Protein AF-A0A382BTU9-F1 (afdb_monomer_lite)

Structure (mmCIF, N/CA/C/O backbone):
data_AF-A0A382BTU9-F1
#
_entry.id   AF-A0A382BTU9-F1
#
loop_
_atom_site.group_PDB
_atom_site.id
_atom_site.type_symbol
_atom_site.label_atom_id
_atom_site.label_alt_id
_atom_site.label_comp_id
_atom_site.label_asym_id
_atom_site.label_entity_id
_atom_site.label_seq_id
_atom_site.pdbx_PDB_ins_code
_atom_site.Cartn_x
_atom_site.Cartn_y
_atom_site.Cartn_z
_atom_site.occupancy
_atom_site.B_iso_or_equiv
_atom_site.auth_seq_id
_atom_site.auth_comp_id
_atom_site.auth_asym_id
_atom_site.auth_atom_id
_atom_site.pdbx_PDB_model_num
ATOM 1 N N . MET A 1 1 ? 7.590 15.472 -24.983 1.00 52.94 1 MET A N 1
ATOM 2 C CA . MET A 1 1 ? 7.663 14.622 -23.777 1.00 52.94 1 MET A CA 1
ATOM 3 C C . MET A 1 1 ? 7.239 13.230 -24.181 1.00 52.94 1 MET A C 1
ATOM 5 O O . MET A 1 1 ? 6.174 13.105 -24.774 1.00 52.94 1 MET A O 1
ATOM 9 N N . GLU A 1 2 ? 8.074 12.223 -23.945 1.00 69.38 2 GLU A N 1
ATOM 10 C CA . GLU A 1 2 ? 7.725 10.838 -24.260 1.00 69.38 2 GLU A CA 1
ATOM 11 C C . GLU A 1 2 ? 6.499 10.429 -23.435 1.00 69.38 2 GLU A C 1
ATOM 13 O O . GLU A 1 2 ? 6.506 10.471 -22.209 1.00 69.38 2 GLU A O 1
ATOM 18 N N . TYR A 1 3 ? 5.412 10.072 -24.114 1.00 71.88 3 TYR A N 1
ATOM 19 C CA . TYR A 1 3 ? 4.127 9.697 -23.512 1.00 71.88 3 TYR A CA 1
ATOM 20 C C . TYR A 1 3 ? 4.260 8.613 -22.420 1.00 71.88 3 TYR A C 1
ATOM 22 O O . TYR A 1 3 ? 3.523 8.605 -21.432 1.00 71.88 3 TYR A O 1
ATOM 30 N N . HIS A 1 4 ? 5.270 7.754 -22.552 1.00 76.00 4 HIS A N 1
ATOM 31 C CA . HIS A 1 4 ? 5.625 6.695 -21.610 1.00 76.00 4 HIS A CA 1
ATOM 32 C C . HIS A 1 4 ? 6.025 7.210 -20.221 1.00 76.00 4 HIS A C 1
ATOM 34 O O . HIS A 1 4 ? 5.723 6.556 -19.226 1.00 76.00 4 HIS A O 1
ATOM 40 N N . THR A 1 5 ? 6.631 8.400 -20.124 1.00 74.56 5 THR A N 1
ATOM 41 C CA . THR A 1 5 ? 7.084 8.979 -18.848 1.00 74.56 5 THR A CA 1
ATOM 42 C C . THR A 1 5 ? 5.921 9.287 -17.900 1.00 74.56 5 THR A C 1
ATOM 44 O O . THR A 1 5 ? 6.109 9.291 -16.686 1.00 74.56 5 THR A O 1
ATOM 47 N N . PHE A 1 6 ? 4.719 9.511 -18.440 1.00 84.25 6 PHE A N 1
ATOM 48 C CA . PHE A 1 6 ? 3.512 9.782 -17.658 1.00 84.25 6 PHE A CA 1
ATOM 49 C C . PHE A 1 6 ? 2.535 8.602 -17.656 1.00 84.25 6 PHE A C 1
ATOM 51 O O . PHE A 1 6 ? 2.028 8.225 -16.600 1.00 84.25 6 PHE A O 1
ATOM 58 N N . LEU A 1 7 ? 2.287 7.984 -18.816 1.00 93.12 7 LEU A N 1
ATOM 59 C CA . LEU A 1 7 ? 1.276 6.932 -18.922 1.00 93.12 7 LEU A CA 1
ATOM 60 C C . LEU A 1 7 ? 1.645 5.688 -18.102 1.00 93.12 7 LEU A C 1
ATOM 62 O O . LEU A 1 7 ? 0.773 5.088 -17.473 1.00 93.12 7 LEU A O 1
ATOM 66 N N . PHE A 1 8 ? 2.913 5.277 -18.101 1.00 95.12 8 PHE A N 1
ATOM 67 C CA . PHE A 1 8 ? 3.310 4.024 -17.456 1.00 95.12 8 PHE A CA 1
ATOM 68 C C . PHE A 1 8 ? 3.202 4.081 -15.926 1.00 95.12 8 PHE A C 1
ATOM 70 O O . PHE A 1 8 ? 2.549 3.195 -15.373 1.00 95.12 8 PHE A O 1
ATOM 77 N N . PRO A 1 9 ? 3.692 5.126 -15.226 1.00 94.69 9 PRO A N 1
ATOM 78 C CA . PRO A 1 9 ? 3.424 5.287 -13.796 1.00 94.69 9 PRO A CA 1
ATOM 79 C C . PRO A 1 9 ? 1.928 5.310 -13.460 1.00 94.69 9 PRO A C 1
ATOM 81 O O . PRO A 1 9 ? 1.501 4.668 -12.503 1.00 94.69 9 PRO A O 1
ATOM 84 N N . VAL A 1 10 ? 1.112 6.001 -14.267 1.00 95.69 10 VAL A N 1
ATOM 85 C CA . VAL A 1 10 ? -0.349 6.031 -14.083 1.00 95.69 10 VAL A CA 1
ATOM 86 C C . VAL A 1 10 ? -0.954 4.636 -14.253 1.00 95.69 10 VAL A C 1
ATOM 88 O O . VAL A 1 10 ? -1.796 4.229 -13.458 1.00 95.69 10 VA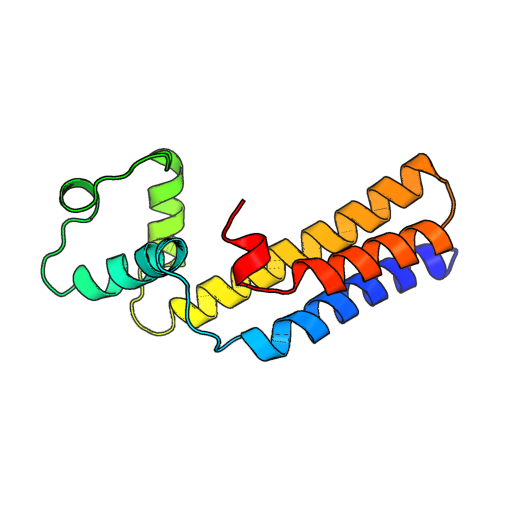L A O 1
ATOM 91 N N . THR A 1 11 ? -0.491 3.868 -15.237 1.00 96.19 11 THR A N 1
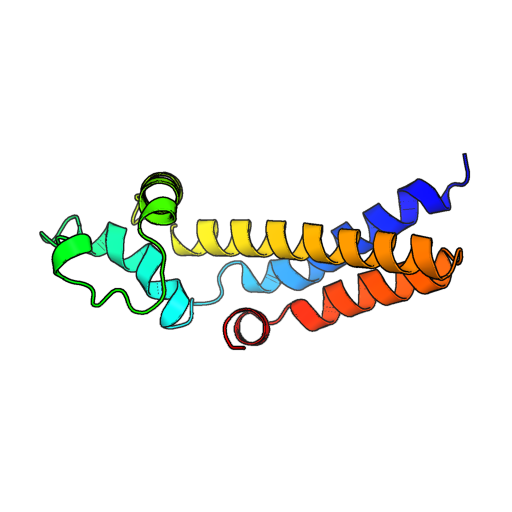ATOM 92 C CA . THR A 1 11 ? -0.935 2.484 -15.460 1.00 96.19 11 THR A CA 1
ATOM 93 C C . THR A 1 11 ? -0.591 1.594 -14.266 1.00 96.19 11 THR A C 1
ATOM 95 O O . THR A 1 11 ? -1.435 0.820 -13.813 1.00 96.19 11 THR A O 1
ATOM 98 N N . VAL A 1 12 ? 0.611 1.741 -13.701 1.00 96.81 12 VAL A N 1
ATOM 99 C CA . VAL A 1 12 ? 1.029 1.031 -12.481 1.00 96.81 12 VAL A CA 1
ATOM 100 C C . VAL A 1 12 ? 0.139 1.410 -11.292 1.00 96.81 12 VAL A C 1
ATOM 102 O O . VAL A 1 12 ? -0.343 0.521 -10.592 1.00 96.81 12 VAL A O 1
ATOM 105 N N . LEU A 1 13 ? -0.155 2.703 -11.097 1.00 95.81 13 LEU A N 1
ATOM 106 C CA . LEU A 1 13 ? -1.059 3.180 -10.039 1.00 95.81 13 LEU A CA 1
ATOM 107 C C . LEU A 1 13 ? -2.463 2.589 -10.164 1.00 95.81 13 LEU A C 1
ATOM 109 O O . LEU A 1 13 ? -3.016 2.097 -9.181 1.00 95.81 13 LEU A O 1
ATOM 113 N N . LEU A 1 14 ? -3.036 2.634 -11.368 1.00 95.75 14 LEU A N 1
ATOM 114 C CA . LEU A 1 14 ? -4.369 2.097 -11.634 1.00 95.75 14 LEU A CA 1
ATOM 115 C C . LEU A 1 14 ? -4.406 0.582 -11.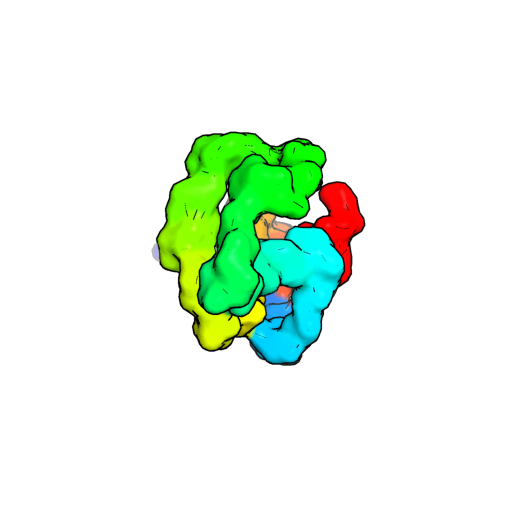438 1.00 95.75 14 LEU A C 1
ATOM 117 O O . LEU A 1 14 ? -5.372 0.073 -10.876 1.00 95.75 14 LEU A O 1
ATOM 121 N N . THR A 1 15 ? -3.342 -0.122 -11.829 1.00 95.44 15 THR A N 1
ATOM 122 C CA . THR A 1 15 ? -3.200 -1.563 -11.585 1.00 95.44 15 THR A CA 1
ATOM 123 C C . THR A 1 15 ? -3.186 -1.852 -10.084 1.00 95.44 15 THR A C 1
ATOM 125 O O . THR A 1 15 ? -3.983 -2.656 -9.610 1.00 95.44 15 THR A O 1
ATOM 128 N N . ALA A 1 16 ? -2.350 -1.148 -9.313 1.00 94.00 16 ALA A N 1
ATOM 129 C CA . ALA A 1 16 ? -2.261 -1.325 -7.863 1.00 94.00 16 ALA A CA 1
ATOM 130 C C . ALA A 1 16 ? -3.599 -1.045 -7.162 1.00 94.00 16 ALA A C 1
ATOM 132 O O . ALA A 1 16 ? -4.015 -1.811 -6.291 1.00 94.00 16 ALA A O 1
ATOM 133 N N . LEU A 1 17 ? -4.302 0.017 -7.567 1.00 94.06 17 LEU A N 1
ATOM 134 C CA . LEU A 1 17 ? -5.624 0.339 -7.038 1.00 94.06 17 LEU A CA 1
ATOM 135 C C . LEU A 1 17 ? -6.649 -0.747 -7.387 1.00 94.06 17 LEU A C 1
ATOM 137 O O . LEU A 1 17 ? -7.346 -1.228 -6.497 1.00 94.06 17 LEU A O 1
ATOM 141 N N . ALA A 1 18 ? -6.725 -1.157 -8.656 1.00 94.44 18 ALA A N 1
ATOM 142 C CA . ALA A 1 18 ? -7.664 -2.175 -9.121 1.00 94.44 18 ALA A CA 1
ATOM 143 C C . ALA A 1 18 ? -7.468 -3.509 -8.390 1.00 94.44 18 ALA A C 1
ATOM 145 O O . ALA A 1 18 ? -8.443 -4.122 -7.961 1.00 94.44 18 ALA A O 1
ATOM 146 N N . CYS A 1 19 ? -6.217 -3.918 -8.180 1.00 91.56 19 CYS A N 1
ATOM 147 C CA . CYS A 1 19 ? -5.894 -5.123 -7.429 1.00 91.56 19 CYS A CA 1
ATOM 148 C C . CYS A 1 19 ? -6.301 -5.005 -5.947 1.00 91.56 19 CYS A C 1
ATOM 150 O O . CYS A 1 19 ? -6.795 -5.971 -5.369 1.00 91.56 19 CYS A O 1
ATOM 152 N N . ARG A 1 20 ? -6.151 -3.830 -5.322 1.00 89.44 20 ARG A N 1
ATOM 153 C CA . ARG A 1 20 ? -6.448 -3.616 -3.891 1.00 89.44 20 ARG A CA 1
ATOM 154 C C . ARG A 1 20 ? -7.924 -3.377 -3.579 1.00 89.44 20 ARG A C 1
ATOM 156 O O . ARG A 1 20 ? -8.362 -3.724 -2.483 1.00 89.44 20 ARG A O 1
ATOM 163 N N . LEU A 1 21 ? -8.692 -2.808 -4.509 1.00 89.75 21 LEU A N 1
ATOM 164 C CA . LEU A 1 21 ? -10.104 -2.454 -4.313 1.00 89.75 21 LEU A CA 1
ATOM 165 C C . LEU A 1 21 ? -10.967 -3.603 -3.745 1.00 89.75 21 LEU A C 1
ATOM 167 O O . LEU A 1 21 ? -11.694 -3.344 -2.778 1.00 89.75 21 LEU A O 1
ATOM 171 N N . PRO A 1 22 ? -10.870 -4.860 -4.230 1.00 89.62 22 PRO A N 1
ATOM 172 C CA . PRO A 1 22 ? -11.605 -5.993 -3.659 1.00 89.62 22 PRO A CA 1
ATOM 173 C C . PRO A 1 22 ? -11.356 -6.221 -2.159 1.00 89.62 22 PRO A C 1
ATOM 175 O O . PRO A 1 22 ? -12.239 -6.702 -1.452 1.00 89.62 22 PRO A O 1
ATOM 178 N N . PHE A 1 23 ? -10.187 -5.828 -1.642 1.00 84.69 23 PHE A N 1
ATOM 179 C CA . PHE A 1 23 ? -9.782 -6.049 -0.250 1.00 84.69 23 PHE A CA 1
ATOM 180 C C . PHE A 1 23 ? -10.133 -4.894 0.699 1.00 84.69 23 PHE A C 1
ATOM 182 O O . PHE A 1 23 ? -9.798 -4.941 1.882 1.00 84.69 23 PHE A O 1
ATOM 189 N N . THR A 1 24 ? -10.845 -3.867 0.225 1.00 82.12 24 THR A N 1
ATOM 190 C CA . THR A 1 24 ? -11.216 -2.689 1.037 1.00 82.12 24 THR A CA 1
ATOM 191 C C . THR A 1 24 ? -12.015 -3.056 2.294 1.00 82.12 24 THR A C 1
ATOM 193 O O . THR A 1 24 ? -11.894 -2.392 3.322 1.00 82.12 24 T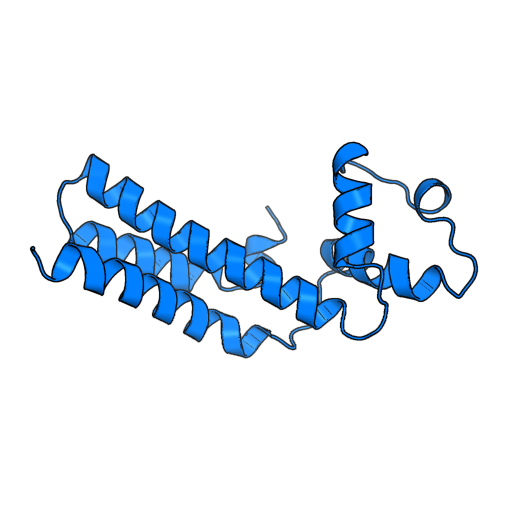HR A O 1
ATOM 196 N N . ASN A 1 25 ? -12.813 -4.127 2.224 1.00 81.38 25 ASN A N 1
ATOM 197 C CA . ASN A 1 25 ? -13.621 -4.630 3.339 1.00 81.38 25 ASN A CA 1
ATOM 198 C C . ASN A 1 25 ? -13.067 -5.928 3.949 1.00 81.38 25 ASN A C 1
ATOM 200 O O . ASN A 1 25 ? -13.748 -6.548 4.763 1.00 81.38 25 ASN A O 1
ATOM 204 N N . PHE A 1 26 ? -11.869 -6.365 3.549 1.00 80.62 26 PHE A N 1
ATOM 205 C CA . PHE A 1 26 ? -11.293 -7.611 4.047 1.00 80.62 26 PHE A CA 1
ATOM 206 C C . PHE A 1 26 ? -10.908 -7.465 5.531 1.00 80.62 26 PHE A C 1
ATOM 208 O O . PHE A 1 26 ? -10.296 -6.441 5.876 1.00 80.62 26 PHE A O 1
ATOM 215 N N . PRO A 1 27 ? -11.228 -8.450 6.398 1.00 74.38 27 PRO A N 1
ATOM 216 C CA . PRO A 1 27 ? -10.867 -8.421 7.817 1.00 74.38 27 PRO A CA 1
ATOM 217 C C . PRO A 1 27 ? -9.373 -8.180 8.009 1.00 74.38 27 PRO A C 1
ATOM 219 O O . PRO A 1 27 ? -8.581 -8.599 7.169 1.00 74.38 27 PRO A O 1
ATOM 222 N N . LEU A 1 28 ? -8.990 -7.474 9.072 1.00 71.81 28 LEU A N 1
ATOM 223 C CA . LEU A 1 28 ? -7.580 -7.322 9.444 1.00 71.81 28 LEU A CA 1
ATOM 224 C C . LEU A 1 28 ? -7.084 -8.609 10.105 1.00 71.81 28 LEU A C 1
ATOM 226 O O . LEU A 1 28 ? -7.859 -9.248 10.815 1.00 71.81 28 LEU A O 1
ATOM 230 N N . ASP A 1 29 ? -5.816 -8.943 9.885 1.00 71.19 29 ASP A N 1
ATOM 231 C CA . ASP A 1 29 ? -5.099 -9.926 10.700 1.00 71.19 29 ASP A CA 1
ATOM 232 C C . ASP A 1 29 ? -4.900 -9.416 12.140 1.00 71.19 29 ASP A C 1
ATOM 234 O O . ASP A 1 29 ? -5.183 -8.253 12.456 1.00 71.19 29 ASP A O 1
ATOM 238 N N . ASP A 1 30 ? -4.398 -10.289 13.009 1.00 66.06 30 ASP A N 1
ATOM 239 C CA . ASP A 1 30 ? -4.225 -10.012 14.433 1.00 66.06 30 ASP A CA 1
ATOM 240 C C . ASP A 1 30 ? -3.296 -8.809 14.691 1.00 66.06 30 ASP A C 1
ATOM 242 O O . ASP A 1 30 ? -3.637 -7.939 15.503 1.00 66.06 30 ASP A O 1
ATOM 246 N N . ASP A 1 31 ? -2.201 -8.682 13.936 1.00 69.19 31 ASP A N 1
ATOM 247 C CA . ASP A 1 31 ? -1.184 -7.635 14.104 1.00 69.19 31 ASP A CA 1
ATOM 248 C C . ASP A 1 31 ? -1.699 -6.245 13.717 1.00 69.19 31 ASP A C 1
ATOM 250 O O . ASP A 1 31 ? -1.391 -5.244 14.370 1.00 69.19 31 ASP A O 1
ATOM 254 N N . PHE A 1 32 ? -2.520 -6.151 12.671 1.00 68.19 32 PHE A N 1
ATOM 255 C CA . PHE A 1 32 ? -3.132 -4.896 12.241 1.00 68.19 32 PHE A CA 1
ATOM 256 C C . PHE A 1 32 ? -4.432 -4.593 12.985 1.00 68.19 32 PHE A C 1
ATOM 258 O O . PHE A 1 32 ? -4.793 -3.419 13.155 1.00 68.19 32 PHE A O 1
ATOM 265 N N . SER A 1 33 ? -5.138 -5.620 13.459 1.00 69.75 33 SER A N 1
ATOM 266 C CA . SER A 1 33 ? -6.386 -5.451 14.199 1.00 69.75 33 SER A CA 1
ATOM 267 C C . SER A 1 33 ? -6.182 -4.619 15.470 1.00 69.75 33 SER A C 1
ATOM 269 O O . SER A 1 33 ? -7.051 -3.803 15.804 1.00 69.75 33 SER A O 1
ATOM 271 N N . ILE A 1 34 ? -5.008 -4.715 16.110 1.00 71.44 34 ILE A N 1
ATOM 272 C CA . ILE A 1 34 ? -4.658 -3.992 17.342 1.00 71.44 34 ILE A CA 1
ATOM 273 C C . ILE A 1 34 ? -4.845 -2.473 17.218 1.00 71.44 34 ILE A C 1
ATOM 275 O O . ILE A 1 34 ? -5.348 -1.825 18.140 1.00 71.44 34 ILE A O 1
ATOM 279 N N . TYR A 1 35 ? -4.532 -1.897 16.050 1.00 66.31 35 TYR A N 1
ATOM 280 C CA . TYR A 1 35 ? -4.656 -0.457 15.809 1.00 66.31 35 TYR A CA 1
ATOM 281 C C . TYR A 1 35 ? -6.115 0.002 15.781 1.00 66.31 35 TYR A C 1
ATOM 283 O O . TYR A 1 35 ? -6.413 1.141 16.141 1.00 66.31 35 TYR A O 1
ATOM 291 N N . THR A 1 36 ? -7.030 -0.887 15.390 1.00 67.75 36 THR A N 1
ATOM 292 C CA . THR A 1 36 ? -8.474 -0.614 15.358 1.00 67.75 36 THR A CA 1
ATOM 293 C C . THR A 1 36 ? -9.158 -0.954 16.680 1.00 67.75 36 THR A C 1
ATOM 295 O O . THR A 1 36 ? -10.050 -0.227 17.124 1.00 67.75 36 THR A O 1
ATOM 298 N N . TYR A 1 37 ? -8.700 -2.007 17.362 1.00 67.62 37 TYR A N 1
ATOM 299 C CA . TYR A 1 37 ? -9.201 -2.410 18.672 1.00 67.62 37 TYR A CA 1
ATOM 300 C C . TYR A 1 37 ? -8.867 -1.394 19.757 1.00 67.62 37 TYR A C 1
ATOM 302 O O . TYR A 1 37 ? -9.710 -1.143 20.616 1.00 67.62 37 TYR A O 1
ATOM 310 N N . ARG A 1 38 ? -7.709 -0.728 19.677 1.00 69.00 38 ARG A N 1
ATOM 311 C CA . ARG A 1 38 ? -7.339 0.345 20.608 1.00 69.00 38 ARG A CA 1
ATOM 312 C C . ARG A 1 38 ? -8.441 1.393 20.756 1.00 69.00 38 ARG A C 1
ATOM 314 O O . ARG A 1 38 ? -8.819 1.727 21.873 1.00 69.00 38 ARG A O 1
ATOM 321 N N . ALA A 1 39 ? -8.965 1.904 19.644 1.00 66.19 39 ALA A N 1
ATOM 322 C CA . ALA A 1 39 ? -10.017 2.916 19.681 1.00 66.19 39 ALA A CA 1
ATOM 323 C C . ALA A 1 39 ? -11.346 2.367 20.204 1.00 66.19 39 ALA A C 1
ATOM 325 O O . ALA A 1 39 ? -12.082 3.076 20.881 1.00 66.19 39 ALA A O 1
ATOM 326 N N . ARG A 1 40 ? -11.644 1.094 19.922 1.00 68.19 40 ARG A N 1
ATOM 327 C CA . ARG A 1 40 ? -12.884 0.440 20.353 1.00 68.19 40 ARG A CA 1
ATOM 328 C C . ARG A 1 40 ? -12.900 0.138 21.846 1.00 68.19 40 ARG A C 1
ATOM 330 O O . ARG A 1 40 ? -13.931 0.290 22.487 1.00 68.19 40 ARG A O 1
ATOM 337 N N . PHE A 1 41 ? -11.764 -0.272 22.395 1.00 69.69 41 PHE A N 1
ATOM 338 C CA . PHE A 1 41 ? -11.635 -0.579 23.814 1.00 69.69 41 PHE A CA 1
ATOM 339 C C . PHE A 1 41 ? -11.310 0.651 24.665 1.00 69.69 41 PHE A C 1
ATOM 341 O O . PHE A 1 41 ? -11.545 0.611 25.870 1.00 69.69 41 PHE A O 1
ATOM 348 N N . ALA A 1 42 ? -10.838 1.759 24.079 1.00 68.62 42 ALA A N 1
ATOM 349 C CA . ALA A 1 42 ? -10.655 3.019 24.806 1.00 68.62 42 ALA A CA 1
ATOM 350 C C . ALA A 1 42 ? -11.962 3.493 25.475 1.00 68.62 42 ALA A C 1
ATOM 352 O O . ALA A 1 42 ? -11.938 3.944 26.617 1.00 68.62 42 ALA A O 1
ATOM 353 N N . GLU A 1 43 ? -13.109 3.306 24.812 1.00 67.81 43 GLU A N 1
ATOM 354 C CA . GLU A 1 43 ? -14.443 3.575 25.380 1.00 67.81 43 GLU A CA 1
ATOM 355 C C . GLU A 1 43 ? -14.802 2.640 26.553 1.00 67.81 43 GLU A C 1
ATOM 357 O O . GLU A 1 43 ? -15.640 2.977 27.383 1.00 67.81 43 GLU A O 1
ATOM 362 N N . LEU A 1 44 ? -14.139 1.483 26.653 1.00 71.69 44 LEU A N 1
ATOM 363 C CA . LEU A 1 44 ? -14.299 0.482 27.714 1.00 71.69 44 LEU A CA 1
ATOM 364 C C . LEU A 1 44 ? -13.229 0.606 28.815 1.00 71.69 44 LEU A C 1
ATOM 366 O O . LEU A 1 44 ? -13.087 -0.288 29.645 1.00 71.69 44 LEU A O 1
ATOM 370 N N . GLY A 1 45 ? -12.477 1.713 28.839 1.00 70.38 45 GLY A N 1
ATOM 371 C CA . GLY A 1 45 ? -11.480 2.003 29.873 1.00 70.38 45 GLY A CA 1
ATOM 372 C C . GLY A 1 45 ? -10.081 1.450 29.598 1.00 70.38 45 GLY A C 1
ATOM 373 O O . GLY A 1 45 ? -9.218 1.549 30.469 1.00 70.38 45 GLY A O 1
ATOM 374 N N . PHE A 1 46 ? -9.837 0.913 28.400 1.00 70.38 46 PHE A N 1
ATOM 375 C CA . PHE A 1 46 ? -8.521 0.439 27.983 1.00 70.38 46 PHE A CA 1
ATOM 376 C C . PHE A 1 46 ? -7.502 1.576 27.913 1.00 70.38 46 PHE A C 1
ATOM 378 O O . PHE A 1 46 ? -7.648 2.548 27.164 1.00 70.38 46 PHE A O 1
ATOM 385 N N . LYS A 1 47 ? -6.419 1.422 28.666 1.00 69.12 47 LYS A N 1
ATOM 386 C CA . LYS A 1 47 ? -5.268 2.316 28.713 1.00 69.12 47 LYS A CA 1
ATOM 387 C C . LYS A 1 47 ? -4.162 1.697 27.883 1.00 69.12 47 LYS A C 1
ATOM 389 O O . LYS A 1 47 ? -3.229 1.093 28.389 1.00 69.12 47 LYS A O 1
ATOM 394 N N . TRP A 1 48 ? -4.246 1.897 26.578 1.00 64.12 48 TRP A N 1
ATOM 395 C CA . TRP A 1 48 ? -3.441 1.181 25.586 1.00 64.12 48 TRP A CA 1
ATOM 396 C C . TRP A 1 48 ? -1.912 1.179 25.799 1.00 64.12 48 TRP A C 1
ATOM 398 O O . TRP A 1 48 ? -1.256 0.225 25.398 1.00 64.12 48 TRP A O 1
ATOM 408 N N . LYS A 1 49 ? -1.330 2.207 26.440 1.00 63.97 49 LYS A N 1
ATOM 409 C CA . LYS A 1 49 ? 0.109 2.249 26.794 1.00 63.97 49 LYS A CA 1
ATOM 410 C C . LYS A 1 49 ? 0.483 1.329 27.962 1.00 63.97 49 LYS A C 1
ATOM 412 O O . LYS A 1 49 ? 1.654 1.014 28.129 1.00 63.97 49 LYS A O 1
ATOM 417 N N . GLN A 1 50 ? -0.491 1.001 28.801 1.00 64.12 50 GLN A N 1
ATOM 418 C CA . GLN A 1 50 ? -0.359 0.168 29.995 1.00 64.12 50 GLN A CA 1
ATOM 419 C C . GLN A 1 50 ? -0.823 -1.266 29.713 1.00 64.12 50 GLN A C 1
ATOM 421 O O . GLN A 1 50 ? -0.221 -2.206 30.220 1.00 64.12 50 GLN A O 1
ATOM 426 N N . ASP A 1 51 ? -1.848 -1.418 28.872 1.00 61.78 51 ASP A N 1
ATOM 427 C CA . ASP A 1 51 ? -2.569 -2.681 28.691 1.00 61.78 51 ASP A CA 1
ATOM 428 C C . ASP A 1 51 ? -2.060 -3.532 27.511 1.00 61.78 51 ASP A C 1
ATOM 430 O O . ASP A 1 51 ? -2.365 -4.720 27.442 1.00 61.78 51 ASP A O 1
ATOM 434 N N . ILE A 1 52 ? -1.278 -2.964 26.580 1.00 63.28 52 ILE A N 1
ATOM 435 C CA . ILE A 1 52 ? -0.631 -3.723 25.494 1.00 63.28 52 ILE A CA 1
ATOM 436 C C . ILE A 1 52 ? 0.838 -3.947 25.838 1.00 63.28 52 ILE A C 1
ATOM 438 O O . ILE A 1 52 ? 1.586 -2.997 26.071 1.00 63.28 52 ILE A O 1
ATOM 442 N N . GLN A 1 53 ? 1.288 -5.201 25.761 1.00 56.44 53 GLN A N 1
ATOM 443 C CA . GLN A 1 53 ? 2.708 -5.496 25.585 1.00 56.44 53 GLN A CA 1
ATOM 444 C C . GLN A 1 53 ? 3.129 -5.065 24.179 1.00 56.44 53 GLN A C 1
ATOM 446 O O . GLN A 1 53 ? 2.956 -5.789 23.202 1.00 56.44 53 GLN A O 1
ATOM 451 N N . ILE A 1 54 ? 3.649 -3.844 24.066 1.00 54.97 54 ILE A N 1
ATOM 452 C CA . ILE A 1 54 ? 4.124 -3.304 22.793 1.00 54.97 54 ILE A CA 1
ATOM 453 C C . ILE A 1 54 ? 5.510 -3.889 22.525 1.00 54.97 54 ILE A C 1
ATOM 455 O O . ILE A 1 54 ? 6.533 -3.284 22.843 1.00 54.97 54 ILE A O 1
ATOM 459 N N . ILE A 1 55 ? 5.553 -5.083 21.948 1.00 53.75 55 ILE A N 1
ATOM 460 C CA . ILE A 1 55 ? 6.799 -5.643 21.432 1.00 53.75 55 ILE A CA 1
ATOM 461 C C . ILE A 1 55 ? 7.052 -5.011 20.057 1.00 53.75 55 ILE A C 1
ATOM 463 O O . ILE A 1 55 ? 6.216 -5.079 19.163 1.00 53.75 55 ILE A O 1
ATOM 467 N N . GLY A 1 56 ? 8.196 -4.343 19.892 1.00 56.62 56 GLY A N 1
ATOM 468 C CA . GLY A 1 56 ? 8.714 -3.943 18.575 1.00 56.62 56 GLY A CA 1
ATOM 469 C C . GLY A 1 56 ? 8.145 -2.666 17.937 1.00 56.62 56 GLY A C 1
ATOM 470 O O . GLY A 1 56 ? 8.660 -2.249 16.901 1.00 56.62 56 GLY A O 1
ATOM 471 N N . ASN A 1 57 ? 7.152 -1.992 18.530 1.00 57.72 57 ASN A N 1
ATOM 472 C CA . ASN A 1 57 ? 6.574 -0.773 17.946 1.00 57.72 57 ASN A CA 1
ATOM 473 C C . ASN A 1 57 ? 7.094 0.505 18.636 1.00 57.72 57 ASN A C 1
ATOM 475 O O . ASN A 1 57 ? 6.878 0.686 19.836 1.00 57.72 57 ASN A O 1
ATOM 479 N N . PRO A 1 58 ? 7.776 1.423 17.926 1.00 60.12 58 PRO A N 1
ATOM 480 C CA . PRO A 1 58 ? 8.403 2.565 18.576 1.00 60.12 58 PRO A CA 1
ATOM 481 C C . PRO A 1 58 ? 7.390 3.599 19.092 1.00 60.12 58 PRO A C 1
ATOM 483 O O . PRO A 1 58 ? 6.490 4.033 18.369 1.00 60.12 58 PRO A O 1
ATOM 486 N N . PHE A 1 59 ? 7.602 4.065 20.330 1.00 57.06 59 PHE A N 1
ATOM 487 C CA . PHE A 1 59 ? 6.707 4.988 21.045 1.00 57.06 59 PHE A CA 1
ATOM 488 C C . PHE A 1 59 ? 6.382 6.286 20.294 1.00 57.06 59 PHE A C 1
ATOM 490 O O . PHE A 1 59 ? 5.281 6.820 20.425 1.00 57.06 59 PHE A O 1
ATOM 497 N N . TRP A 1 60 ? 7.302 6.776 19.460 1.00 61.53 60 TRP A N 1
ATOM 498 C CA . TRP A 1 60 ? 7.113 8.006 18.686 1.00 61.53 60 TRP A CA 1
ATOM 499 C C . TRP A 1 60 ? 6.081 7.874 17.559 1.00 61.53 60 TRP A C 1
ATOM 501 O O . TRP A 1 60 ? 5.500 8.879 17.157 1.00 61.53 60 TRP A O 1
ATOM 511 N N . LYS A 1 61 ? 5.818 6.660 17.049 1.00 66.69 61 LYS A N 1
ATOM 512 C CA . LYS A 1 61 ? 4.792 6.442 16.013 1.00 66.69 61 LYS A CA 1
ATOM 513 C C . LYS A 1 61 ? 3.385 6.535 16.589 1.00 66.69 61 LYS A C 1
ATOM 515 O O . LYS A 1 61 ? 2.431 6.812 15.873 1.00 66.69 61 LYS A O 1
ATOM 520 N N . MET A 1 62 ? 3.244 6.325 17.890 1.00 62.12 62 MET A N 1
ATOM 521 C CA . MET A 1 62 ? 1.951 6.105 18.514 1.00 62.12 62 MET A CA 1
ATOM 522 C C . MET A 1 62 ? 0.992 7.306 18.499 1.00 62.12 62 MET A C 1
ATOM 524 O O . MET A 1 62 ? -0.186 7.072 18.248 1.00 62.12 62 MET A O 1
ATOM 528 N N . PRO A 1 63 ? 1.438 8.570 18.652 1.00 64.94 63 PRO A N 1
ATOM 529 C CA . PRO A 1 63 ? 0.569 9.736 18.472 1.00 64.94 63 PRO A CA 1
ATOM 530 C C . PRO A 1 63 ? -0.003 9.844 17.052 1.00 64.94 63 PRO A C 1
ATOM 532 O O . PRO A 1 63 ? -1.152 10.232 16.865 1.00 64.94 63 PRO A O 1
ATOM 535 N N . ILE A 1 64 ? 0.777 9.450 16.040 1.00 69.50 64 ILE A N 1
ATOM 536 C CA . ILE A 1 64 ? 0.324 9.419 14.643 1.00 69.50 64 ILE A CA 1
ATOM 537 C C . ILE A 1 64 ? -0.751 8.343 14.489 1.00 69.50 64 ILE A C 1
ATOM 539 O O . ILE A 1 64 ? -1.804 8.586 13.905 1.00 69.50 64 ILE A O 1
ATOM 543 N N . LEU A 1 65 ? -0.524 7.169 15.083 1.00 69.44 65 LEU A N 1
ATOM 544 C CA . LEU A 1 65 ? -1.524 6.109 15.118 1.00 69.44 65 LEU A CA 1
ATOM 545 C C . LEU A 1 65 ? -2.793 6.570 15.864 1.00 69.44 65 LEU A C 1
ATOM 547 O O . LEU A 1 65 ? -3.895 6.254 15.432 1.00 69.44 65 LEU A O 1
ATOM 551 N N . ASP A 1 66 ? -2.678 7.298 16.980 1.00 66.62 66 ASP A N 1
ATOM 552 C CA . ASP A 1 66 ? -3.810 7.880 17.733 1.00 66.62 66 ASP A CA 1
ATOM 553 C C . ASP A 1 66 ? -4.657 8.819 16.864 1.00 66.62 66 ASP A C 1
ATOM 555 O O . ASP A 1 66 ? -5.876 8.670 16.813 1.00 66.62 66 ASP A O 1
ATOM 559 N N . ILE A 1 67 ? -4.023 9.716 16.106 1.00 69.94 67 ILE A N 1
ATOM 560 C CA . ILE A 1 67 ? -4.721 10.650 15.210 1.00 69.94 67 ILE A CA 1
ATOM 561 C C . ILE A 1 67 ? -5.432 9.912 14.068 1.00 69.94 67 ILE A C 1
ATOM 563 O O . ILE A 1 67 ? -6.572 10.230 13.733 1.00 69.94 67 ILE A O 1
ATOM 567 N N . ILE A 1 68 ? -4.776 8.917 13.467 1.00 65.38 68 ILE A N 1
ATOM 568 C CA . ILE A 1 68 ? -5.307 8.228 12.282 1.00 65.38 68 ILE A CA 1
ATOM 569 C C . ILE A 1 68 ? -6.391 7.206 12.667 1.00 65.38 68 ILE A C 1
ATOM 571 O O . ILE A 1 68 ? -7.396 7.071 11.962 1.00 65.38 68 ILE A O 1
ATOM 575 N N . TYR A 1 69 ? -6.215 6.506 13.792 1.00 68.25 69 TYR A N 1
ATOM 576 C CA . TYR A 1 69 ? -7.017 5.332 14.160 1.00 68.25 69 TYR A CA 1
ATOM 577 C C . TYR A 1 69 ? -7.810 5.488 15.454 1.00 68.25 69 TYR A C 1
ATOM 579 O O . TYR A 1 69 ? -8.419 4.523 15.890 1.00 68.25 69 TYR A O 1
ATOM 587 N N . GLY A 1 70 ? -7.821 6.663 16.089 1.00 63.84 70 GLY A N 1
ATOM 588 C CA . GLY A 1 70 ? -8.543 6.911 17.344 1.00 63.84 70 GLY A CA 1
ATOM 589 C C . GLY A 1 70 ? -10.070 6.812 17.246 1.00 63.84 70 GLY A C 1
ATOM 590 O O . GLY A 1 70 ? -10.740 6.840 18.272 1.00 63.84 70 GLY A O 1
ATOM 591 N N . ASN A 1 71 ? -10.629 6.674 16.037 1.00 70.50 71 ASN A N 1
ATOM 592 C CA . ASN A 1 71 ? -12.058 6.455 15.840 1.00 70.50 71 ASN A CA 1
ATOM 593 C C . ASN A 1 71 ? -12.366 4.951 15.684 1.00 70.50 71 ASN A C 1
ATOM 595 O O . ASN A 1 71 ? -11.893 4.334 14.724 1.00 70.50 71 ASN A O 1
ATOM 599 N N . PRO A 1 72 ? -13.189 4.362 16.571 1.00 65.69 72 PRO A N 1
ATOM 600 C CA . PRO A 1 72 ? -13.546 2.946 16.501 1.00 65.69 72 PRO A CA 1
ATOM 601 C C . PRO A 1 72 ? -14.467 2.602 15.325 1.00 65.69 72 PRO A C 1
ATOM 603 O O . PRO A 1 72 ? -14.553 1.443 14.917 1.00 65.69 72 PRO A O 1
ATOM 606 N N . LYS A 1 73 ? -15.163 3.594 14.759 1.00 72.38 73 LYS A N 1
ATOM 607 C CA . LYS A 1 73 ? -16.033 3.425 13.595 1.00 72.38 73 LYS A CA 1
ATOM 608 C C . LYS A 1 73 ? -15.196 3.573 12.326 1.00 72.38 73 LYS A C 1
ATOM 610 O O . LYS A 1 73 ? -14.515 4.572 12.121 1.00 72.38 73 LYS A O 1
ATOM 615 N N . GLU A 1 74 ? -15.257 2.554 11.471 1.00 75.62 74 GLU A N 1
ATOM 616 C CA . GLU A 1 74 ? -14.556 2.487 10.177 1.00 75.62 74 GLU A CA 1
ATOM 617 C C . GLU A 1 74 ? -13.018 2.415 10.233 1.00 75.62 74 GLU A C 1
ATOM 619 O O . GLU A 1 74 ? -12.371 2.506 9.188 1.00 75.62 74 GLU A O 1
ATOM 624 N N . GLY A 1 75 ? -12.415 2.184 11.406 1.00 75.25 75 GLY A N 1
ATOM 625 C CA . GLY A 1 75 ? -10.956 2.066 11.555 1.00 75.25 75 GLY A CA 1
ATOM 626 C C . GLY A 1 75 ? -10.325 1.043 10.601 1.00 75.25 75 GLY A C 1
ATOM 627 O O . GLY A 1 75 ? -9.296 1.323 9.990 1.00 75.25 75 GLY A O 1
ATOM 628 N N . VAL A 1 76 ? -11.002 -0.090 10.377 1.00 77.38 76 VAL A N 1
ATOM 629 C CA . VAL A 1 76 ? -10.583 -1.128 9.417 1.00 77.38 76 VAL A CA 1
ATOM 630 C C . VAL A 1 76 ? -10.491 -0.578 7.992 1.00 77.38 76 VAL A C 1
ATOM 632 O O . VAL A 1 76 ? -9.459 -0.723 7.342 1.00 77.38 76 VAL A O 1
ATOM 635 N N . LYS A 1 77 ? -11.534 0.110 7.512 1.00 80.81 77 LYS A N 1
ATOM 636 C CA . LYS A 1 77 ? -11.553 0.688 6.158 1.00 80.81 77 LYS A CA 1
ATOM 637 C C . LYS A 1 77 ? -10.478 1.759 5.987 1.00 80.81 77 LYS A C 1
ATOM 639 O O . LYS A 1 77 ? -9.823 1.807 4.951 1.00 80.81 77 LYS A O 1
ATOM 644 N N . ARG A 1 78 ? -10.262 2.596 7.008 1.00 79.38 78 ARG A N 1
ATOM 645 C CA . ARG A 1 78 ? -9.212 3.630 6.996 1.00 79.38 78 ARG A CA 1
ATOM 646 C C . ARG A 1 78 ? -7.819 3.013 6.913 1.00 79.38 78 ARG A C 1
ATOM 648 O O . ARG A 1 78 ? -7.004 3.464 6.112 1.00 79.38 78 ARG A O 1
ATOM 655 N N . LEU A 1 79 ? -7.569 1.949 7.677 1.00 77.75 79 LEU A N 1
ATOM 656 C CA . LEU A 1 79 ? -6.306 1.217 7.632 1.00 77.75 79 LEU A CA 1
ATOM 657 C C . LEU A 1 79 ? -6.088 0.547 6.270 1.00 77.75 79 LEU A C 1
ATOM 659 O O . LEU A 1 79 ? -5.009 0.665 5.695 1.00 77.75 79 LEU A O 1
ATOM 663 N N . ARG A 1 80 ? -7.130 -0.072 5.702 1.00 82.44 80 ARG A N 1
ATOM 664 C CA . ARG A 1 80 ? -7.091 -0.631 4.341 1.00 82.44 80 ARG A CA 1
ATOM 665 C C . ARG A 1 80 ? -6.816 0.440 3.285 1.00 82.44 80 ARG A C 1
ATOM 667 O O . ARG A 1 80 ? -6.034 0.194 2.364 1.00 82.44 80 ARG A O 1
ATOM 674 N N . GLY A 1 81 ? -7.396 1.629 3.441 1.00 84.94 81 GLY A N 1
ATOM 675 C CA . GLY A 1 81 ? -7.120 2.792 2.599 1.00 84.94 81 GLY A CA 1
ATOM 676 C C . GLY A 1 81 ? -5.653 3.211 2.663 1.00 84.94 81 GLY A C 1
ATOM 677 O O . GLY A 1 81 ? -5.004 3.326 1.627 1.00 84.94 81 GLY A O 1
ATOM 678 N N . LEU A 1 82 ? -5.091 3.344 3.867 1.00 83.25 82 LEU A N 1
ATOM 679 C CA . LEU A 1 82 ? -3.684 3.706 4.035 1.00 83.25 82 LEU A CA 1
ATOM 680 C C . LEU A 1 82 ? -2.734 2.647 3.461 1.00 83.25 82 LEU A C 1
ATOM 682 O O . LEU A 1 82 ? -1.813 2.987 2.723 1.00 83.25 82 LEU A O 1
ATOM 686 N N . GLN A 1 83 ? -2.974 1.366 3.748 1.00 83.81 83 GLN A N 1
ATOM 687 C CA . GLN A 1 83 ? -2.189 0.275 3.165 1.00 83.81 83 GLN A CA 1
ATOM 688 C C . GLN A 1 83 ? -2.263 0.291 1.629 1.00 83.81 83 GLN A C 1
ATOM 690 O O . GLN A 1 83 ? -1.278 0.008 0.959 1.00 83.81 83 GLN A O 1
ATOM 695 N N . THR A 1 84 ? -3.416 0.654 1.060 1.00 89.12 84 THR A N 1
ATOM 696 C CA . THR A 1 84 ? -3.578 0.790 -0.395 1.00 89.12 84 THR A CA 1
ATOM 697 C C . THR A 1 84 ? -2.768 1.960 -0.946 1.00 89.12 84 THR A C 1
ATOM 699 O O . THR A 1 84 ? -2.092 1.790 -1.956 1.00 89.12 84 THR A O 1
ATOM 702 N N . ILE A 1 85 ? -2.752 3.108 -0.262 1.00 89.69 85 ILE A N 1
ATOM 703 C CA . ILE A 1 85 ? -1.904 4.250 -0.636 1.00 89.69 85 ILE A CA 1
ATOM 704 C C . ILE A 1 85 ? -0.426 3.849 -0.611 1.00 89.69 85 ILE A C 1
ATOM 706 O O . ILE A 1 85 ? 0.286 4.101 -1.582 1.00 89.69 85 ILE A O 1
ATOM 710 N N . PHE A 1 86 ? 0.039 3.193 0.457 1.00 88.56 86 PHE A N 1
ATOM 711 C CA . PHE A 1 86 ? 1.428 2.739 0.532 1.00 88.56 86 PHE A CA 1
ATOM 712 C C . PHE A 1 86 ? 1.768 1.729 -0.562 1.00 88.56 86 PHE A C 1
ATOM 714 O O . PHE A 1 86 ? 2.808 1.868 -1.195 1.00 88.56 86 PHE A O 1
ATOM 721 N N . HIS A 1 87 ? 0.881 0.774 -0.846 1.00 90.56 87 HIS A N 1
ATOM 722 C CA . HIS A 1 87 ? 1.076 -0.183 -1.936 1.00 90.56 87 HIS A CA 1
ATOM 723 C C . HIS A 1 87 ? 1.208 0.507 -3.300 1.00 90.56 87 HIS A C 1
ATOM 725 O O . HIS A 1 87 ? 2.135 0.226 -4.057 1.00 90.56 87 HIS A O 1
ATOM 731 N N . MET A 1 88 ? 0.321 1.464 -3.590 1.00 93.56 88 MET A N 1
ATOM 732 C CA . MET A 1 88 ? 0.362 2.262 -4.818 1.00 93.56 88 MET A CA 1
ATOM 733 C C . MET A 1 88 ? 1.674 3.048 -4.946 1.00 93.56 88 MET A C 1
ATOM 735 O O . MET A 1 88 ? 2.296 3.033 -6.008 1.00 93.56 88 MET A O 1
ATOM 739 N N . LEU A 1 89 ? 2.114 3.706 -3.868 1.00 93.50 89 LEU A N 1
ATOM 740 C CA . LEU A 1 89 ? 3.377 4.446 -3.848 1.00 93.50 89 LEU A CA 1
ATOM 741 C C . LEU A 1 89 ? 4.577 3.515 -4.049 1.00 93.50 89 LEU A C 1
ATOM 743 O O . LEU A 1 89 ? 5.438 3.814 -4.873 1.00 93.50 89 LEU A O 1
ATOM 747 N N . SER A 1 90 ? 4.611 2.372 -3.362 1.00 93.19 90 SER A N 1
ATOM 748 C CA . SER A 1 90 ? 5.669 1.372 -3.518 1.00 93.19 90 SER A CA 1
ATOM 749 C C . SER A 1 90 ? 5.747 0.844 -4.950 1.00 93.19 90 SER A C 1
ATOM 751 O O . SER A 1 90 ? 6.837 0.794 -5.515 1.00 93.19 90 SER A O 1
ATOM 753 N N . ALA A 1 91 ? 4.613 0.534 -5.586 1.00 95.25 91 ALA A N 1
ATOM 754 C CA . ALA A 1 91 ? 4.584 0.072 -6.975 1.00 95.25 91 ALA A CA 1
ATOM 755 C C . ALA A 1 91 ? 5.186 1.101 -7.950 1.00 95.25 91 ALA A C 1
ATOM 757 O O . ALA A 1 91 ? 5.962 0.748 -8.841 1.00 95.25 91 ALA A O 1
ATOM 758 N N . VAL A 1 92 ? 4.885 2.388 -7.753 1.00 95.25 92 VAL A N 1
ATOM 759 C CA . VAL A 1 92 ? 5.467 3.482 -8.548 1.00 95.25 92 VAL A CA 1
ATOM 760 C C . VAL A 1 92 ? 6.951 3.683 -8.250 1.00 95.25 92 VAL A C 1
ATOM 762 O O . VAL A 1 92 ? 7.734 3.936 -9.164 1.00 95.25 92 VAL A O 1
ATOM 765 N N . ILE A 1 93 ? 7.373 3.547 -6.993 1.00 96.06 93 ILE A N 1
ATOM 766 C CA . ILE A 1 93 ? 8.793 3.615 -6.630 1.00 96.06 93 ILE A CA 1
ATOM 767 C C . ILE A 1 93 ? 9.571 2.495 -7.329 1.00 96.06 93 ILE A C 1
ATOM 769 O O . ILE A 1 93 ? 10.611 2.770 -7.923 1.00 96.06 93 ILE A O 1
ATOM 773 N N . ILE A 1 94 ? 9.048 1.264 -7.338 1.00 96.00 94 ILE A N 1
ATOM 774 C CA . ILE A 1 94 ? 9.650 0.143 -8.072 1.00 96.00 94 ILE A CA 1
ATOM 775 C C . ILE A 1 94 ? 9.770 0.465 -9.564 1.00 96.00 94 ILE A C 1
ATOM 777 O O . ILE A 1 94 ? 10.837 0.248 -10.137 1.00 96.00 94 ILE A O 1
ATOM 781 N N . TYR A 1 95 ? 8.736 1.050 -10.180 1.00 96.38 95 TYR A N 1
ATOM 782 C CA . TYR A 1 95 ? 8.819 1.525 -11.564 1.00 96.38 95 TYR A CA 1
ATOM 783 C C . TYR A 1 95 ? 10.018 2.469 -11.767 1.00 96.38 95 TYR A C 1
ATOM 785 O O . TYR A 1 95 ? 10.846 2.231 -12.646 1.00 96.38 95 TYR A O 1
ATOM 793 N N . TYR A 1 96 ? 10.160 3.511 -10.941 1.00 96.44 96 TYR A N 1
ATOM 794 C CA . TYR A 1 96 ? 11.241 4.491 -11.105 1.00 96.44 96 TYR A CA 1
ATOM 795 C C . TYR A 1 96 ? 12.631 3.929 -10.800 1.00 96.44 96 TYR A C 1
ATOM 797 O O . TYR A 1 96 ? 13.591 4.309 -11.468 1.00 96.44 96 TYR A O 1
ATOM 805 N N . ILE A 1 97 ? 12.746 3.012 -9.838 1.00 97.44 97 ILE A N 1
ATOM 806 C CA . ILE A 1 97 ? 13.995 2.300 -9.546 1.00 97.44 97 ILE A CA 1
ATOM 807 C C . ILE A 1 97 ? 14.422 1.475 -10.763 1.00 97.44 97 ILE A C 1
ATOM 809 O O . ILE A 1 97 ? 15.552 1.580 -11.227 1.00 97.44 97 ILE A O 1
ATOM 813 N N . ILE A 1 98 ? 13.522 0.672 -11.331 1.00 97.62 98 ILE A N 1
ATOM 814 C CA . ILE A 1 98 ? 13.866 -0.155 -12.492 1.00 97.62 98 ILE A CA 1
ATOM 815 C C . ILE A 1 98 ? 14.158 0.713 -13.713 1.00 97.62 98 ILE A C 1
ATOM 817 O O . ILE A 1 98 ? 15.097 0.420 -14.456 1.00 97.62 98 ILE A O 1
ATOM 821 N N . LEU A 1 99 ? 13.423 1.811 -13.898 1.00 96.25 99 LEU A N 1
ATOM 822 C CA . LEU A 1 99 ? 13.707 2.772 -14.957 1.00 96.25 99 LEU A CA 1
ATOM 823 C C . LEU A 1 99 ? 15.106 3.382 -14.807 1.00 96.25 99 LEU A C 1
ATOM 825 O O . LEU A 1 99 ? 15.825 3.469 -15.797 1.00 96.25 99 LEU A O 1
ATOM 829 N N . SER A 1 100 ? 15.522 3.764 -13.595 1.00 96.69 100 SER A N 1
ATOM 830 C CA . SER A 1 100 ? 16.835 4.383 -13.380 1.00 96.69 100 SER A CA 1
ATOM 831 C C . SER A 1 100 ? 17.995 3.412 -13.627 1.00 96.69 100 SER A C 1
ATOM 833 O O . SER A 1 100 ? 19.004 3.811 -14.208 1.00 96.69 100 SER A O 1
ATOM 835 N N . PHE A 1 101 ? 17.842 2.134 -13.268 1.00 97.25 101 PHE A N 1
ATOM 836 C CA . PHE A 1 101 ? 18.872 1.116 -13.496 1.00 97.25 101 PHE A CA 1
ATOM 837 C C . PHE A 1 101 ? 18.934 0.613 -14.940 1.00 97.25 101 PHE A C 1
ATOM 839 O O . PHE A 1 101 ? 20.020 0.363 -15.455 1.00 97.25 101 PHE A O 1
ATOM 846 N N . THR A 1 102 ? 17.783 0.436 -15.593 1.00 96.38 102 THR A N 1
ATOM 847 C CA . THR A 1 102 ? 17.715 -0.223 -16.911 1.00 96.38 102 THR A CA 1
ATOM 848 C C . THR A 1 102 ? 17.600 0.749 -18.076 1.00 96.38 102 THR A C 1
ATOM 850 O O . THR A 1 102 ? 17.847 0.353 -19.213 1.00 96.3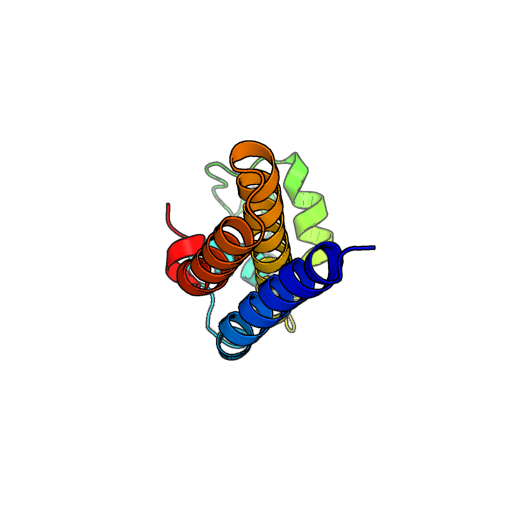8 102 THR A O 1
ATOM 853 N N . GLN A 1 103 ? 17.177 1.992 -17.815 1.00 94.50 103 GLN A N 1
ATOM 854 C CA . GLN A 1 103 ? 16.806 2.983 -18.832 1.00 94.50 103 GLN A CA 1
ATOM 855 C C . GLN A 1 103 ? 15.765 2.448 -19.839 1.00 94.50 103 GLN A C 1
ATOM 857 O O . GLN A 1 103 ? 15.633 2.962 -20.947 1.00 94.50 103 GLN A O 1
ATOM 862 N N . ASN A 1 104 ? 15.008 1.407 -19.461 1.00 94.69 104 ASN A N 1
ATOM 863 C CA . ASN A 1 104 ? 14.022 0.744 -20.305 1.00 94.69 104 ASN A CA 1
ATOM 864 C C . ASN A 1 104 ? 12.610 0.929 -19.712 1.00 94.69 104 ASN A C 1
ATOM 866 O O . ASN A 1 104 ? 12.274 0.294 -18.706 1.00 94.69 104 ASN A O 1
ATOM 870 N N . PRO A 1 105 ? 11.751 1.765 -20.328 1.00 94.44 105 PRO A N 1
ATOM 871 C CA . PRO A 1 105 ? 10.426 2.072 -19.788 1.00 94.44 105 PRO A CA 1
ATOM 872 C C . PRO A 1 105 ? 9.478 0.867 -19.796 1.00 94.44 105 PRO A C 1
ATOM 874 O O . PRO A 1 105 ? 8.623 0.758 -18.920 1.00 94.44 105 PRO A O 1
ATOM 877 N N . THR A 1 106 ? 9.644 -0.072 -20.728 1.00 95.31 106 THR A N 1
ATOM 878 C CA . THR A 1 106 ? 8.846 -1.306 -20.772 1.00 95.31 106 THR A CA 1
ATOM 879 C C . THR A 1 106 ? 9.222 -2.245 -19.630 1.00 95.31 106 THR A C 1
ATOM 881 O O . THR A 1 106 ? 8.340 -2.787 -18.966 1.00 95.31 106 THR A O 1
ATOM 884 N N . ALA A 1 107 ? 10.520 -2.407 -19.352 1.00 96.12 107 ALA A N 1
ATOM 885 C CA . ALA A 1 107 ? 10.985 -3.201 -18.215 1.00 96.12 107 ALA A CA 1
ATOM 886 C C . ALA A 1 107 ? 10.492 -2.607 -16.885 1.00 96.12 107 ALA A C 1
ATOM 888 O O . ALA A 1 107 ? 10.000 -3.336 -16.023 1.00 96.12 107 ALA A O 1
ATOM 889 N N . ALA A 1 108 ? 10.553 -1.279 -16.751 1.00 96.75 108 ALA A N 1
ATOM 890 C CA . ALA A 1 108 ? 10.031 -0.557 -15.597 1.00 96.75 108 ALA A CA 1
ATOM 891 C C . ALA A 1 108 ? 8.517 -0.747 -15.417 1.00 96.75 108 ALA A C 1
ATOM 893 O O . ALA A 1 108 ? 8.065 -1.031 -14.306 1.00 96.75 108 ALA A O 1
ATOM 894 N N . LEU A 1 109 ? 7.740 -0.639 -16.503 1.00 96.69 109 LEU A N 1
ATOM 895 C CA . LEU A 1 109 ? 6.295 -0.884 -16.496 1.00 96.69 109 LEU A CA 1
ATOM 896 C C . LEU A 1 109 ? 5.979 -2.297 -16.002 1.00 96.69 109 LEU A C 1
ATOM 898 O O . LEU A 1 109 ? 5.189 -2.454 -15.075 1.00 96.69 109 LEU A O 1
ATOM 902 N N . ILE A 1 110 ? 6.628 -3.312 -16.582 1.00 96.88 110 ILE A N 1
ATOM 903 C CA . ILE A 1 110 ? 6.422 -4.714 -16.202 1.00 96.88 110 ILE A CA 1
ATOM 904 C C . ILE A 1 110 ? 6.746 -4.917 -14.720 1.00 96.88 110 ILE A C 1
ATOM 906 O O . ILE A 1 110 ? 5.948 -5.513 -14.004 1.00 96.88 110 ILE A O 1
ATOM 910 N N . ALA A 1 111 ? 7.871 -4.391 -14.235 1.00 96.25 111 ALA A N 1
ATOM 911 C CA . ALA A 1 111 ? 8.263 -4.543 -12.838 1.00 96.25 111 ALA A CA 1
ATOM 912 C C . ALA A 1 111 ? 7.285 -3.864 -11.865 1.00 96.25 111 ALA A C 1
ATOM 914 O O . ALA A 1 111 ? 6.869 -4.480 -10.882 1.00 96.25 111 ALA A O 1
ATOM 915 N N . GLY A 1 112 ? 6.878 -2.623 -12.152 1.00 96.12 112 GLY A N 1
ATOM 916 C CA . GLY A 1 112 ? 5.896 -1.900 -11.343 1.00 96.12 112 GLY A CA 1
ATOM 917 C C . GLY A 1 112 ? 4.539 -2.608 -11.313 1.00 96.12 112 GLY A C 1
ATOM 918 O O . GLY A 1 112 ? 3.957 -2.779 -10.243 1.00 96.12 112 GLY A O 1
ATOM 919 N N . SER A 1 113 ? 4.059 -3.087 -12.464 1.00 96.31 113 SER A N 1
ATOM 920 C CA . SER A 1 113 ? 2.808 -3.850 -12.566 1.00 96.31 113 SER A CA 1
ATOM 921 C C . SER A 1 113 ? 2.886 -5.216 -11.878 1.00 96.31 113 SER A C 1
ATOM 923 O O . SER A 1 113 ? 1.924 -5.620 -11.228 1.00 96.31 113 SER A O 1
ATOM 925 N N . LEU A 1 114 ? 4.022 -5.918 -11.962 1.00 95.00 114 LEU A N 1
ATOM 926 C CA . LEU A 1 114 ? 4.237 -7.179 -11.245 1.00 95.00 114 LEU A CA 1
ATOM 927 C C . LEU A 1 114 ? 4.207 -6.964 -9.733 1.00 95.00 114 LEU A C 1
ATOM 929 O O . LEU A 1 114 ? 3.517 -7.703 -9.036 1.00 95.00 114 LEU A O 1
ATOM 933 N N . TYR A 1 115 ? 4.889 -5.935 -9.225 1.00 93.50 115 TYR A N 1
ATOM 934 C CA . TYR A 1 115 ? 4.813 -5.583 -7.808 1.00 93.50 115 TYR A CA 1
ATOM 935 C C . TYR A 1 115 ? 3.382 -5.210 -7.403 1.00 93.50 115 TYR A C 1
ATOM 937 O O . TYR A 1 115 ? 2.875 -5.706 -6.397 1.00 93.50 115 TYR A O 1
ATOM 945 N N . ALA A 1 116 ? 2.706 -4.387 -8.214 1.00 93.19 116 ALA A N 1
ATOM 946 C CA . ALA A 1 116 ? 1.321 -3.990 -7.991 1.00 93.19 116 ALA A CA 1
ATOM 947 C C . ALA A 1 116 ? 0.378 -5.197 -7.877 1.00 93.19 116 ALA A C 1
ATOM 949 O O . ALA A 1 116 ? -0.524 -5.164 -7.045 1.00 93.19 116 ALA A O 1
ATOM 950 N N . PHE A 1 117 ? 0.608 -6.250 -8.667 1.00 90.62 117 PHE A N 1
ATOM 951 C CA . PHE A 1 117 ? -0.164 -7.490 -8.644 1.00 90.62 117 PHE A CA 1
ATOM 952 C C . PHE A 1 117 ? 0.215 -8.417 -7.476 1.00 90.62 117 PHE A C 1
ATOM 954 O O . PHE A 1 117 ? -0.666 -8.919 -6.779 1.00 90.62 117 PHE A O 1
ATOM 961 N N . TYR A 1 118 ? 1.505 -8.638 -7.215 1.00 83.38 118 TYR A N 1
ATOM 962 C CA . TYR A 1 118 ? 1.951 -9.576 -6.175 1.00 83.38 118 TYR A CA 1
ATOM 963 C C . TYR A 1 118 ? 1.786 -9.030 -4.753 1.00 83.38 118 TYR A C 1
ATOM 965 O O . TYR A 1 118 ? 1.337 -9.758 -3.870 1.00 83.38 118 TYR A O 1
ATOM 973 N N . GLY A 1 119 ? 2.056 -7.742 -4.524 1.00 72.69 119 GLY A N 1
ATOM 974 C CA . GLY A 1 119 ? 1.883 -7.103 -3.211 1.00 72.69 119 GLY A CA 1
ATOM 975 C C . GLY A 1 119 ? 0.421 -6.824 -2.841 1.00 72.69 119 GLY A C 1
ATOM 976 O O . GLY A 1 119 ? 0.132 -6.076 -1.913 1.00 72.69 119 GLY A O 1
ATOM 977 N N . THR A 1 120 ? -0.532 -7.387 -3.584 1.00 72.44 120 THR A N 1
ATOM 978 C CA . THR A 1 120 ? -1.956 -7.136 -3.363 1.00 72.44 120 THR A CA 1
ATOM 979 C C . THR A 1 120 ? -2.477 -7.821 -2.108 1.00 72.44 120 THR A C 1
ATOM 981 O O . THR A 1 120 ? -3.319 -7.243 -1.414 1.00 72.44 120 THR A O 1
ATOM 984 N N . SER A 1 121 ? -1.989 -9.037 -1.824 1.00 65.75 121 SER A N 1
ATOM 985 C CA . SER A 1 121 ? -2.505 -9.856 -0.729 1.00 65.75 121 SER A CA 1
ATOM 986 C C . SER A 1 121 ? -2.296 -9.147 0.612 1.00 65.75 121 SER A C 1
ATOM 988 O O . SER A 1 121 ? -1.153 -8.859 0.976 1.00 65.75 121 SER A O 1
ATOM 990 N N . PRO A 1 122 ? -3.379 -8.880 1.359 1.00 58.75 122 PRO A N 1
ATOM 991 C CA . PRO A 1 122 ? -3.302 -8.361 2.715 1.00 58.75 122 PRO A CA 1
ATOM 992 C C . PRO A 1 122 ? -2.377 -9.160 3.636 1.00 58.75 122 PRO A C 1
ATOM 994 O O . PRO A 1 122 ? -1.649 -8.536 4.397 1.00 58.75 122 PRO A O 1
ATOM 997 N N . ASP A 1 123 ? -2.365 -10.492 3.510 1.00 55.34 123 ASP A N 1
ATOM 998 C CA . ASP A 1 123 ? -1.515 -11.384 4.313 1.00 55.34 123 ASP A CA 1
ATOM 999 C C . ASP A 1 123 ? -0.030 -11.250 3.953 1.00 55.34 123 ASP A C 1
ATOM 1001 O O . ASP A 1 123 ? 0.825 -11.223 4.832 1.00 55.34 123 ASP A O 1
ATOM 1005 N N . LEU A 1 124 ? 0.298 -11.120 2.660 1.00 46.12 124 LEU A N 1
ATOM 1006 C CA . LEU A 1 124 ? 1.696 -11.094 2.197 1.00 46.12 124 LEU A CA 1
ATOM 1007 C C . LEU A 1 124 ? 2.419 -9.780 2.519 1.00 46.12 124 LEU A C 1
ATOM 1009 O O . LEU A 1 124 ? 3.643 -9.738 2.491 1.00 46.12 124 LEU A O 1
ATOM 1013 N N . VAL A 1 125 ? 1.679 -8.704 2.793 1.00 49.41 125 VAL A N 1
ATOM 1014 C CA . VAL A 1 125 ? 2.248 -7.404 3.192 1.00 49.41 125 VAL A CA 1
ATOM 1015 C C . VAL A 1 125 ? 2.256 -7.243 4.717 1.00 49.41 125 VAL A C 1
ATOM 1017 O O . VAL A 1 125 ? 2.929 -6.355 5.237 1.00 49.41 125 VAL A O 1
ATOM 1020 N N . ALA A 1 126 ? 1.517 -8.095 5.431 1.00 42.34 126 ALA A N 1
ATOM 1021 C CA . ALA A 1 126 ? 1.402 -8.055 6.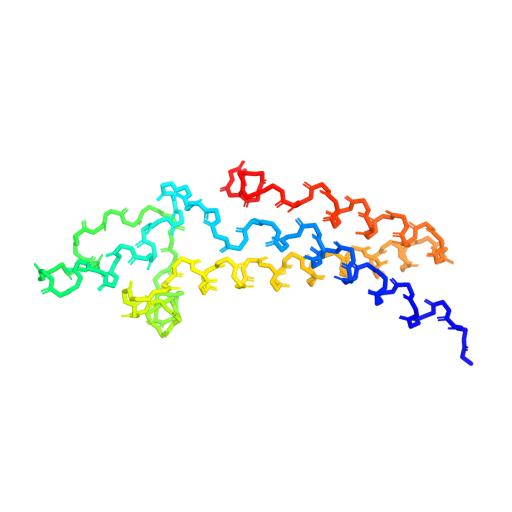881 1.00 42.34 126 ALA A CA 1
ATOM 1022 C C . ALA A 1 126 ? 2.379 -8.982 7.615 1.00 42.34 126 ALA A C 1
ATOM 1024 O O . ALA A 1 126 ? 2.761 -8.666 8.737 1.00 42.34 126 ALA A O 1
ATOM 1025 N N . GLY A 1 127 ? 2.817 -10.073 6.980 1.00 37.53 127 GLY A N 1
ATOM 1026 C CA . GLY A 1 127 ? 3.700 -11.066 7.592 1.00 37.53 127 GLY A CA 1
ATOM 1027 C C . GLY A 1 127 ? 4.955 -11.361 6.774 1.00 37.53 127 GLY A C 1
ATOM 1028 O O . GLY A 1 127 ? 5.008 -12.375 6.079 1.00 37.53 127 GLY A O 1
ATOM 1029 N N . SER A 1 128 ? 5.975 -10.506 6.897 1.00 34.38 128 SER A N 1
ATOM 1030 C CA . SER A 1 128 ? 7.396 -10.889 6.800 1.00 34.38 128 SER A CA 1
ATOM 1031 C C . SER A 1 128 ? 8.287 -9.851 7.471 1.00 34.38 128 SER A C 1
ATOM 1033 O O . SER A 1 128 ? 8.214 -8.678 7.031 1.00 34.38 128 SER A O 1
#

Radius of gyration: 17.88 Å; chains: 1; bounding box: 35×26×54 Å

Foldseek 3Di:
DPPLVPVLLVVLLVLLCVLQVVCLPPDADPVLVLLLVQLVCVVVVDPPVPNDPPPPDDPVCVVVSCVQRNHNPCSSNSVSVVLSVVQSVVLSVQLVVCCVVPVDSVSSSVRSSVSSNPVNDSVVVVDD

pLDDT: mean 78.17, std 15.42, range [34.38, 97.62]

Organism: NCBI:txid408172

Sequence (128 aa):
MEYHTFLFPVTVLLTALACRLPFTNFPLDDDFSIYTYRARFAELGFKWKQDIQIIGNPFWKMPILDIIYGNPKEGVKRLRGLQTIFHMLSAVIIYYIILSFTQNPTAALIAGSLYAFYGTSPDLVAGS

Secondary structure (DSSP, 8-state):
--THHHHHHHHHHHHHHHHHGGGTTPPPPHHHHHHHHHHHHHTTT--HHHHS---S--GGGHHHHHHHH--SSSHHHHHHHHHHHHHHHHHHHHHHHHHHHH--HHHHHHHHHHHHHHTT-HHHHH--